Protein AF-A0A9D4X0H8-F1 (afdb_monomer_lite)

pLDDT: mean 90.38, std 10.61, range [48.03, 98.69]

Sequence (113 aa):
MNEPQGVNLDSLKKYYKEAYDAVRKYSPNAYVIMSNPLDADSKVLLSFVNGFNKVVLDVHYYNLYSDRFDNMNVQQNIDIIRNERASDLSGVSSTNALSFVGKNEILVEKLGV

Radius of gyration: 16.16 Å; chains: 1; bounding box: 37×30×44 Å

Foldseek 3Di:
DEADEPDDPVVLLVVLVVVQVVCCVPPVPEAAEREDHPPDQLCSCQVSCLVDDRYEYEYEDELPPDPVNLPDAPVSLVCCCVPPVVVSQVNSPPHPHHYHHPYYDDDNVSHPD

Structure (mmCIF, N/CA/C/O backbone):
data_AF-A0A9D4X0H8-F1
#
_entry.id   AF-A0A9D4X0H8-F1
#
loop_
_atom_site.group_PDB
_atom_site.id
_atom_site.type_symbol
_atom_site.label_atom_id
_atom_site.label_alt_id
_atom_site.label_comp_id
_atom_site.label_asym_id
_atom_site.label_entity_id
_atom_site.label_seq_id
_atom_site.pdbx_PDB_ins_code
_atom_site.Cartn_x
_atom_site.Cartn_y
_atom_site.Cartn_z
_atom_site.occupancy
_atom_site.B_iso_or_equiv
_atom_site.auth_seq_id
_atom_site.auth_comp_id
_atom_site.auth_asym_id
_atom_site.auth_atom_id
_atom_site.pdbx_PDB_model_num
ATOM 1 N N . MET A 1 1 ? -10.275 3.773 -2.531 1.00 92.62 1 MET A N 1
ATOM 2 C CA . MET A 1 1 ? -9.714 4.410 -3.738 1.00 92.62 1 MET A CA 1
ATOM 3 C C . MET A 1 1 ? -8.701 3.447 -4.321 1.00 92.62 1 MET A C 1
ATOM 5 O O . MET A 1 1 ? -7.843 3.012 -3.565 1.00 92.62 1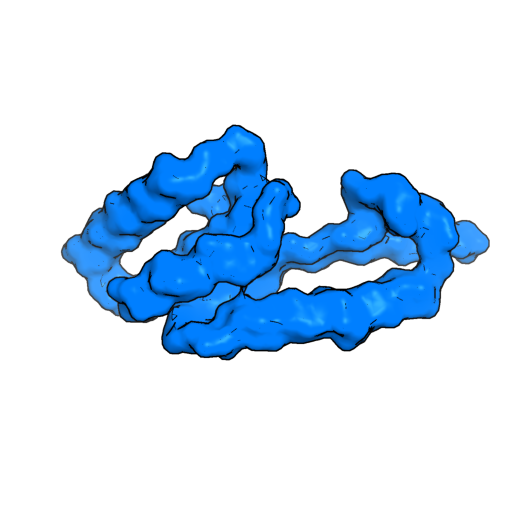 MET A O 1
ATOM 9 N N . ASN A 1 2 ? -8.853 3.069 -5.588 1.00 95.81 2 ASN A N 1
ATOM 10 C CA . ASN A 1 2 ? -7.852 2.277 -6.307 1.00 95.81 2 ASN A CA 1
ATOM 11 C C . ASN A 1 2 ? -6.849 3.239 -6.950 1.00 95.81 2 ASN A C 1
ATOM 13 O O . ASN A 1 2 ? -7.295 4.226 -7.528 1.00 95.81 2 ASN A O 1
ATOM 17 N N . GLU A 1 3 ? -5.551 2.954 -6.837 1.00 95.31 3 GLU A N 1
ATOM 18 C CA . GLU A 1 3 ? -4.474 3.647 -7.567 1.00 95.31 3 GLU A CA 1
ATOM 19 C C . GLU A 1 3 ? -4.569 5.187 -7.575 1.00 95.31 3 GLU A C 1
ATOM 21 O O . GLU A 1 3 ? -4.709 5.795 -8.639 1.00 95.31 3 GLU A O 1
ATOM 26 N N . PRO A 1 4 ? -4.515 5.863 -6.411 1.00 96.94 4 PRO A N 1
ATOM 27 C CA . PRO A 1 4 ? -4.459 7.320 -6.390 1.00 96.94 4 PRO A CA 1
ATOM 28 C C . PRO A 1 4 ? -3.267 7.832 -7.211 1.00 96.94 4 PRO A C 1
ATOM 30 O O . PRO A 1 4 ? -2.162 7.306 -7.102 1.00 96.94 4 PRO A O 1
ATOM 33 N N . GLN A 1 5 ? -3.475 8.881 -8.000 1.00 95.19 5 GLN A N 1
ATOM 34 C CA . GLN A 1 5 ? -2.418 9.505 -8.792 1.00 95.19 5 GLN A CA 1
ATOM 35 C C . GLN A 1 5 ? -2.713 10.996 -8.963 1.00 95.19 5 GLN A C 1
ATOM 37 O O . GLN A 1 5 ? -3.869 11.378 -9.151 1.00 95.19 5 GLN A O 1
ATOM 42 N N . GLY A 1 6 ? -1.692 11.848 -8.873 1.00 95.06 6 GLY A N 1
ATOM 43 C CA . GLY A 1 6 ? -1.829 13.300 -9.004 1.00 95.06 6 GLY A CA 1
ATOM 44 C C . GLY A 1 6 ? -2.593 13.952 -7.850 1.00 95.06 6 GLY A C 1
ATOM 45 O O . GLY A 1 6 ? -3.128 15.051 -8.000 1.00 95.06 6 GLY A O 1
ATOM 46 N N . VAL A 1 7 ? -2.688 13.275 -6.701 1.00 94.88 7 VAL A N 1
ATOM 47 C CA . VAL A 1 7 ? -3.454 13.741 -5.537 1.00 94.88 7 VAL A CA 1
ATOM 48 C C . VAL A 1 7 ? -2.547 14.336 -4.465 1.00 94.88 7 VAL A C 1
ATOM 50 O O . VAL A 1 7 ? -1.442 13.862 -4.212 1.00 94.88 7 VAL A O 1
ATOM 53 N N . ASN A 1 8 ? -3.042 15.355 -3.761 1.00 96.56 8 ASN A N 1
ATOM 54 C CA . ASN A 1 8 ? -2.368 15.861 -2.571 1.00 96.56 8 ASN A CA 1
ATOM 55 C C . ASN A 1 8 ? -2.364 14.788 -1.463 1.00 96.56 8 ASN A C 1
ATOM 57 O O . ASN A 1 8 ? -3.416 14.282 -1.065 1.00 96.56 8 ASN A O 1
ATOM 61 N N . LEU A 1 9 ? -1.175 14.473 -0.943 1.00 97.44 9 LEU A N 1
ATOM 62 C CA . LEU A 1 9 ? -0.974 13.391 0.021 1.00 97.44 9 LEU A CA 1
ATOM 63 C C . LEU A 1 9 ? -1.751 13.589 1.332 1.00 97.44 9 LEU A C 1
ATOM 65 O O . LEU A 1 9 ? -2.291 12.624 1.874 1.00 97.44 9 LEU A O 1
ATOM 69 N N . ASP A 1 10 ? -1.838 14.816 1.844 1.00 97.88 10 ASP A N 1
ATOM 70 C CA . ASP A 1 10 ? -2.552 15.089 3.097 1.00 97.88 10 ASP A CA 1
ATOM 71 C C . ASP A 1 10 ? -4.063 14.932 2.921 1.00 97.88 10 ASP A C 1
ATOM 73 O O . ASP A 1 10 ? -4.745 14.370 3.781 1.00 97.88 10 ASP A O 1
ATOM 77 N N . SER A 1 11 ? -4.579 15.344 1.763 1.00 98.25 11 SER A N 1
ATOM 78 C CA . SER A 1 11 ? -5.978 15.126 1.386 1.00 98.25 11 SER A CA 1
ATOM 79 C C . SER A 1 11 ? -6.296 13.634 1.262 1.00 98.25 11 SER A C 1
ATOM 81 O O . SER A 1 11 ? -7.336 13.187 1.745 1.00 98.25 11 SER A O 1
ATOM 83 N N . LEU A 1 12 ? -5.381 12.842 0.691 1.00 98.31 12 LEU A N 1
ATOM 84 C CA . LEU A 1 12 ? -5.526 11.388 0.605 1.00 98.31 12 LEU A CA 1
ATOM 85 C C . LEU A 1 12 ? -5.526 10.725 1.991 1.00 98.31 12 LEU A C 1
ATOM 87 O O . LEU A 1 12 ? -6.397 9.907 2.284 1.00 98.31 12 LEU A O 1
ATOM 91 N N . LYS A 1 13 ? -4.590 11.104 2.870 1.00 98.38 13 LYS A N 1
ATOM 92 C CA . LYS A 1 13 ? -4.540 10.616 4.259 1.00 98.38 13 LYS A CA 1
ATOM 93 C C . LYS A 1 13 ? -5.818 10.964 5.018 1.00 98.38 13 LYS A C 1
ATOM 95 O O . LYS A 1 13 ? -6.368 10.112 5.716 1.00 98.38 13 LYS A O 1
ATOM 100 N N . LYS A 1 14 ? -6.335 12.184 4.846 1.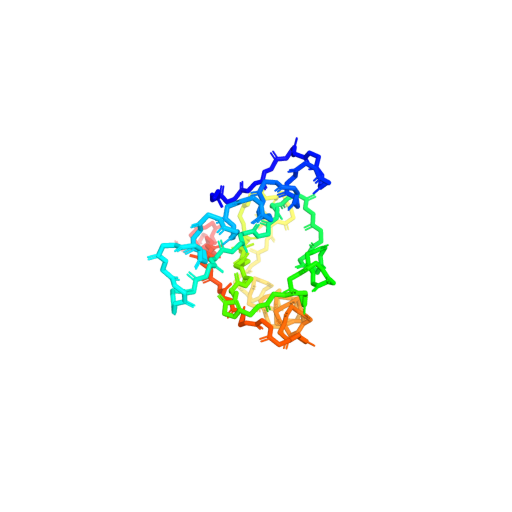00 98.56 14 LYS A N 1
ATOM 101 C CA . LYS A 1 14 ? -7.616 12.598 5.427 1.00 98.56 14 LYS A CA 1
ATOM 102 C C . LYS A 1 14 ? -8.768 11.722 4.926 1.00 98.56 14 LYS A C 1
ATOM 104 O O . LYS A 1 14 ? -9.499 11.173 5.745 1.00 98.56 14 LYS A O 1
ATOM 109 N N . TYR A 1 15 ? -8.877 11.518 3.613 1.00 98.50 15 TYR A N 1
ATOM 110 C CA . TYR A 1 15 ? -9.881 10.628 3.021 1.00 98.50 15 TYR A CA 1
ATOM 111 C C . TYR A 1 15 ? -9.799 9.202 3.593 1.00 98.50 15 TYR A C 1
ATOM 113 O O . TYR A 1 15 ? -10.814 8.631 3.992 1.00 98.50 15 TYR A O 1
ATOM 121 N N . TYR A 1 16 ? -8.594 8.633 3.702 1.00 98.56 16 TYR A N 1
ATOM 122 C CA . TYR A 1 16 ? -8.406 7.301 4.280 1.00 98.56 16 TYR A CA 1
ATOM 123 C C . TYR A 1 16 ? -8.757 7.227 5.764 1.00 98.56 16 TYR A C 1
ATOM 125 O O . TYR A 1 16 ? -9.342 6.232 6.190 1.00 98.56 16 TYR A O 1
ATOM 133 N N . LYS A 1 17 ? -8.462 8.270 6.546 1.00 98.56 17 LYS A N 1
ATOM 134 C CA . LYS A 1 17 ? -8.868 8.351 7.954 1.00 98.56 17 LYS A CA 1
ATOM 135 C C . LYS A 1 17 ? -10.390 8.351 8.096 1.00 98.56 17 LYS A C 1
ATOM 137 O O . LYS A 1 17 ? -10.924 7.571 8.880 1.00 98.56 17 LYS A O 1
ATOM 142 N N . GLU A 1 18 ? -11.078 9.186 7.325 1.00 98.69 18 GLU A N 1
ATOM 143 C CA . GLU A 1 18 ? -12.542 9.292 7.356 1.00 98.69 18 GLU A CA 1
ATOM 144 C C . GLU A 1 18 ? -13.211 7.981 6.913 1.00 98.69 18 GLU A C 1
ATOM 146 O O . GLU A 1 18 ? -14.137 7.497 7.568 1.00 98.69 18 GLU A O 1
ATOM 151 N N . ALA A 1 19 ? -12.697 7.349 5.852 1.00 98.25 19 ALA A N 1
ATOM 152 C CA . ALA A 1 19 ? -13.175 6.048 5.391 1.00 98.25 19 ALA A CA 1
ATOM 153 C C . ALA A 1 19 ? -12.929 4.940 6.429 1.00 98.25 19 ALA A C 1
ATOM 155 O O . ALA A 1 19 ? -13.819 4.129 6.693 1.00 98.25 19 ALA A O 1
ATOM 156 N N . TYR A 1 20 ? -11.747 4.917 7.052 1.00 98.44 20 TYR A N 1
ATOM 157 C CA . TYR A 1 20 ? -11.427 3.987 8.132 1.00 98.44 20 TYR A CA 1
ATOM 158 C C . TYR A 1 20 ? -12.403 4.135 9.302 1.00 98.44 20 TYR A C 1
ATOM 160 O O . TYR A 1 20 ? -12.966 3.137 9.749 1.00 98.44 20 TYR A O 1
ATOM 168 N N . ASP A 1 21 ? -12.649 5.362 9.771 1.00 98.50 21 ASP A N 1
ATOM 169 C CA . ASP A 1 21 ? -13.563 5.621 10.888 1.00 98.50 21 ASP A CA 1
ATOM 170 C C . ASP A 1 21 ? -14.988 5.155 10.564 1.00 98.50 21 ASP A C 1
ATOM 172 O O . ASP A 1 21 ? -15.640 4.506 11.388 1.00 98.50 21 ASP A O 1
ATOM 176 N N . ALA A 1 22 ? -15.453 5.421 9.340 1.00 98.38 22 ALA A N 1
ATOM 177 C CA . ALA A 1 22 ? -16.751 4.958 8.868 1.00 98.38 22 ALA A CA 1
ATOM 178 C C . ALA A 1 22 ? -16.839 3.422 8.856 1.00 98.38 22 ALA A C 1
ATOM 180 O O . ALA A 1 22 ? -17.797 2.860 9.389 1.00 98.38 22 ALA A O 1
ATOM 181 N N . VAL A 1 23 ? -15.830 2.725 8.321 1.00 98.38 23 VAL A N 1
ATOM 182 C CA . VAL A 1 23 ? -15.795 1.252 8.327 1.00 98.38 23 VAL A CA 1
ATOM 183 C C . VAL A 1 23 ? -15.742 0.718 9.754 1.00 98.38 23 VAL A C 1
ATOM 185 O O . VAL A 1 23 ? -16.488 -0.198 10.085 1.00 98.38 23 VAL A O 1
ATOM 188 N N . ARG A 1 24 ? -14.913 1.284 10.636 1.00 98.00 24 ARG A N 1
ATOM 189 C CA . ARG A 1 24 ? -14.797 0.824 12.031 1.00 98.00 24 ARG A CA 1
ATOM 190 C C . ARG A 1 24 ? -16.091 0.986 12.814 1.00 98.00 24 ARG A C 1
ATOM 192 O O . ARG A 1 24 ? -16.376 0.135 13.652 1.00 98.00 24 ARG A O 1
ATOM 199 N N . LYS A 1 25 ? -16.889 2.011 12.504 1.00 98.31 25 LYS A N 1
ATOM 200 C CA . LYS A 1 25 ? -18.207 2.223 13.110 1.00 98.31 25 LYS A CA 1
ATOM 201 C C . LYS A 1 25 ? -19.191 1.086 12.810 1.00 98.31 25 LYS A C 1
ATOM 203 O O . LYS A 1 25 ? -19.955 0.715 13.694 1.00 98.31 25 LYS A O 1
ATOM 208 N N . TYR A 1 26 ? -19.184 0.538 11.593 1.00 98.00 26 TYR A N 1
ATOM 209 C CA . TYR A 1 26 ? -20.189 -0.447 11.152 1.00 98.00 26 TYR A CA 1
ATOM 210 C C . TYR A 1 26 ? -19.644 -1.870 10.973 1.00 98.00 26 TYR A C 1
ATOM 212 O O . TYR A 1 26 ? -20.403 -2.829 10.875 1.00 98.00 26 TYR A O 1
ATOM 220 N N . SER A 1 27 ? -18.329 -2.035 10.896 1.00 97.75 27 SER A N 1
ATOM 221 C CA . SER A 1 27 ? -17.640 -3.294 10.609 1.00 97.75 27 SER A CA 1
ATOM 222 C C . SER A 1 27 ? -16.293 -3.326 11.342 1.00 97.75 27 SER A C 1
ATOM 224 O O . SER A 1 27 ? -15.228 -3.240 10.724 1.00 97.75 27 SER A O 1
ATOM 226 N N . PRO A 1 28 ? -16.306 -3.469 12.682 1.00 96.06 28 PRO A N 1
ATOM 227 C CA . PRO A 1 28 ? -15.109 -3.336 13.520 1.00 96.06 28 PRO A CA 1
ATOM 228 C C . PRO A 1 28 ? -14.032 -4.392 13.225 1.00 96.06 28 PRO A C 1
ATOM 230 O O . PRO A 1 28 ? -12.864 -4.211 13.566 1.00 96.06 28 PRO A O 1
ATOM 233 N N . ASN A 1 29 ? -14.411 -5.496 12.574 1.00 97.06 29 ASN A N 1
ATOM 234 C CA . ASN A 1 29 ? -13.513 -6.600 12.257 1.00 97.06 29 ASN A CA 1
ATOM 235 C C . ASN A 1 29 ? -13.022 -6.634 10.809 1.00 97.06 29 ASN A C 1
ATOM 237 O O . ASN A 1 29 ? -12.116 -7.414 10.526 1.00 97.06 29 ASN A O 1
ATOM 241 N N . ALA A 1 30 ? -13.576 -5.807 9.921 1.00 97.69 30 ALA A N 1
ATOM 242 C CA . ALA A 1 30 ? -13.159 -5.777 8.526 1.00 97.69 30 ALA A CA 1
ATOM 243 C C . ALA A 1 30 ? -11.756 -5.176 8.384 1.00 97.69 30 ALA A C 1
ATOM 245 O O . ALA A 1 30 ? -11.422 -4.187 9.044 1.00 97.69 30 ALA A O 1
ATOM 246 N N . TYR A 1 31 ? -10.945 -5.735 7.491 1.00 97.50 31 TYR A N 1
ATOM 247 C CA . TYR A 1 31 ? -9.712 -5.076 7.077 1.00 97.50 31 TYR A CA 1
ATOM 248 C C . TYR A 1 31 ? -10.039 -3.885 6.172 1.00 97.50 31 TYR A C 1
ATOM 250 O O . TYR A 1 31 ? -10.945 -3.963 5.344 1.00 97.50 31 TYR A O 1
ATOM 258 N N . VAL A 1 32 ? -9.317 -2.778 6.342 1.00 97.94 32 VAL A N 1
ATOM 259 C CA . VAL A 1 32 ? -9.411 -1.610 5.454 1.00 97.94 32 VAL A CA 1
ATOM 260 C C . VAL A 1 32 ? -8.168 -1.590 4.585 1.00 97.94 32 VAL A C 1
ATOM 262 O O . VAL A 1 32 ? -7.057 -1.551 5.109 1.00 97.94 32 VAL A O 1
ATOM 265 N N . ILE A 1 33 ? -8.362 -1.634 3.272 1.00 97.62 33 ILE A N 1
ATOM 266 C CA . ILE A 1 33 ? -7.272 -1.604 2.298 1.00 97.62 33 ILE A CA 1
ATOM 267 C C . ILE A 1 33 ? -7.051 -0.154 1.866 1.00 97.62 33 ILE A C 1
ATOM 269 O O . ILE A 1 33 ? -7.996 0.532 1.467 1.00 97.62 33 ILE A O 1
ATOM 273 N N . MET A 1 34 ? -5.811 0.313 1.971 1.00 97.56 34 MET A N 1
ATOM 274 C CA . MET A 1 34 ? -5.385 1.649 1.565 1.00 97.56 34 MET A CA 1
ATOM 275 C C . MET A 1 34 ? -4.331 1.503 0.470 1.00 97.56 34 MET A C 1
ATOM 277 O O . MET A 1 34 ? -3.244 0.998 0.731 1.00 97.56 34 MET A O 1
ATOM 281 N N . SER A 1 35 ? -4.668 1.926 -0.747 1.00 97.44 35 SER A N 1
ATOM 282 C CA . SER A 1 35 ? -3.779 1.826 -1.907 1.00 97.44 35 SER A CA 1
ATOM 283 C C . SER A 1 35 ? -2.755 2.966 -1.896 1.00 97.44 35 SER A C 1
ATOM 285 O O . SER A 1 35 ? -3.109 4.127 -1.638 1.00 97.44 35 SER A O 1
ATOM 287 N N . ASN A 1 36 ? -1.486 2.640 -2.127 1.00 96.25 36 ASN A N 1
ATOM 288 C CA . ASN A 1 36 ? -0.400 3.606 -2.236 1.00 96.25 36 ASN A CA 1
ATOM 289 C C . ASN A 1 36 ? -0.529 4.399 -3.547 1.00 96.25 36 ASN A C 1
ATOM 291 O O . ASN A 1 36 ? -0.935 3.823 -4.558 1.00 96.25 36 ASN A O 1
ATOM 295 N N . PRO A 1 37 ? -0.184 5.699 -3.572 1.00 96.44 37 PRO A N 1
ATOM 296 C CA . PRO A 1 37 ? -0.203 6.451 -4.818 1.00 96.44 37 PRO A CA 1
ATOM 297 C C . PRO A 1 37 ? 0.778 5.879 -5.848 1.00 96.44 37 PRO A C 1
ATOM 299 O O . PRO A 1 37 ? 1.874 5.450 -5.479 1.00 96.44 37 PRO A O 1
ATOM 302 N N . LEU A 1 38 ? 0.400 5.901 -7.129 1.00 93.50 38 LEU A N 1
ATOM 303 C CA . LEU A 1 38 ? 1.246 5.417 -8.232 1.00 93.50 38 LEU A CA 1
ATOM 304 C C . LEU A 1 38 ? 2.443 6.333 -8.518 1.00 93.50 38 LEU A C 1
ATOM 306 O O . LEU A 1 38 ? 3.450 5.894 -9.065 1.00 93.50 38 LEU A O 1
ATOM 310 N N . ASP A 1 39 ? 2.320 7.611 -8.174 1.00 91.75 39 ASP A N 1
ATOM 311 C CA . ASP A 1 39 ? 3.279 8.680 -8.449 1.00 91.75 39 ASP A CA 1
ATOM 312 C C . ASP A 1 39 ? 4.072 9.117 -7.206 1.00 91.75 39 ASP A C 1
ATOM 314 O O . ASP A 1 39 ? 4.664 10.196 -7.186 1.00 91.75 39 ASP A O 1
ATOM 318 N N . ALA A 1 40 ? 4.102 8.280 -6.166 1.00 93.00 40 ALA A N 1
ATOM 319 C CA . ALA A 1 40 ? 4.843 8.529 -4.934 1.00 93.00 40 ALA A CA 1
ATOM 320 C C . ALA A 1 40 ? 5.695 7.321 -4.520 1.00 93.00 40 ALA A C 1
ATOM 322 O O . ALA A 1 40 ? 5.518 6.204 -5.004 1.00 93.00 40 ALA A O 1
ATOM 323 N N . ASP A 1 41 ? 6.614 7.549 -3.579 1.00 92.56 41 ASP A N 1
ATOM 324 C CA . ASP A 1 41 ? 7.400 6.484 -2.955 1.00 92.56 41 ASP A CA 1
ATOM 325 C C . ASP A 1 41 ? 6.483 5.428 -2.302 1.00 92.56 41 ASP A C 1
ATOM 327 O O . ASP A 1 41 ? 5.463 5.761 -1.687 1.00 92.56 41 ASP A O 1
ATOM 331 N N . SER A 1 42 ? 6.847 4.146 -2.410 1.00 90.88 42 SER A N 1
ATOM 332 C CA . SER A 1 42 ? 6.056 3.024 -1.876 1.00 90.88 42 SER A CA 1
ATOM 333 C C . SER A 1 42 ? 5.864 3.095 -0.355 1.00 90.88 42 SER A C 1
ATOM 335 O O . SER A 1 42 ? 4.915 2.532 0.186 1.00 90.88 42 SER A O 1
ATOM 337 N N . LYS A 1 43 ? 6.734 3.828 0.347 1.00 93.19 43 LYS A N 1
ATOM 338 C CA . LYS A 1 43 ? 6.771 3.955 1.806 1.00 93.19 43 LYS A CA 1
ATOM 339 C C . LYS A 1 43 ? 6.056 5.202 2.322 1.00 93.19 43 LYS A C 1
ATOM 341 O O . LYS A 1 43 ? 5.979 5.402 3.536 1.00 93.19 43 LYS A O 1
ATOM 346 N N . VAL A 1 44 ? 5.506 6.040 1.438 1.00 95.50 44 VAL A N 1
ATOM 347 C CA . VAL A 1 44 ? 4.949 7.360 1.785 1.00 95.50 44 VAL A CA 1
ATOM 348 C C . VAL A 1 44 ? 3.787 7.294 2.791 1.00 95.50 44 VAL A C 1
ATOM 350 O O . VAL A 1 44 ? 3.546 8.245 3.545 1.00 95.50 44 VAL A O 1
ATOM 353 N N . LEU A 1 45 ? 3.077 6.162 2.839 1.00 96.00 45 LEU A N 1
ATOM 354 C CA . LEU A 1 45 ? 1.977 5.918 3.771 1.00 96.00 45 LEU A CA 1
ATOM 355 C C . LEU A 1 45 ? 2.373 5.122 5.025 1.00 96.00 45 LEU A C 1
ATOM 357 O O . LEU A 1 45 ? 1.525 4.975 5.903 1.00 96.00 45 LEU A O 1
ATOM 361 N N . LEU A 1 46 ? 3.619 4.650 5.176 1.00 94.31 46 LEU A N 1
ATOM 362 C CA . LEU A 1 46 ? 3.976 3.722 6.265 1.00 94.31 46 LEU A CA 1
ATOM 363 C C . LEU A 1 46 ? 3.721 4.284 7.660 1.00 94.31 46 LEU A C 1
ATOM 365 O O . LEU A 1 46 ? 3.083 3.640 8.492 1.00 94.31 46 LEU A O 1
ATOM 369 N N . SER A 1 47 ? 4.190 5.505 7.921 1.00 94.12 47 SER A N 1
ATOM 370 C CA . SER A 1 47 ? 3.984 6.147 9.222 1.00 94.12 47 SER A CA 1
ATOM 371 C C . SER A 1 47 ? 2.506 6.415 9.501 1.00 94.12 47 SER A C 1
ATOM 373 O O . SER A 1 47 ? 2.072 6.341 10.647 1.00 94.12 47 SER A O 1
ATOM 375 N N . PHE A 1 48 ? 1.728 6.683 8.450 1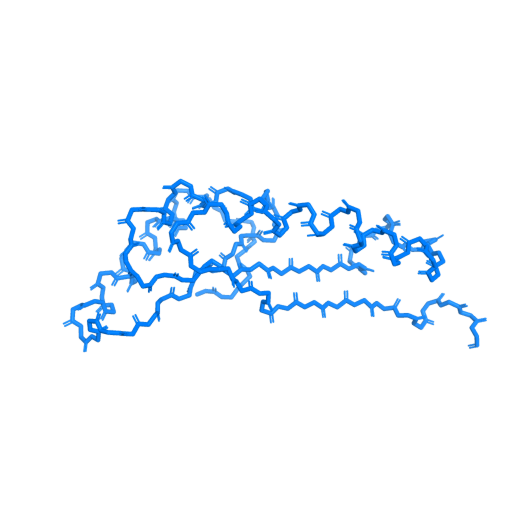.00 96.38 48 PHE A N 1
ATOM 376 C CA . PHE A 1 48 ? 0.296 6.919 8.548 1.00 96.38 48 PHE A CA 1
ATOM 377 C C . PHE A 1 48 ? -0.455 5.632 8.906 1.00 96.38 48 PHE A C 1
ATOM 379 O O . PHE A 1 48 ? -1.202 5.625 9.882 1.00 96.38 48 PHE A O 1
ATOM 386 N N . VAL A 1 49 ? -0.225 4.531 8.179 1.00 95.31 49 VAL A N 1
ATOM 387 C CA . VAL A 1 49 ? -0.956 3.270 8.404 1.00 95.31 49 VAL A CA 1
ATOM 388 C C . VAL A 1 49 ? -0.655 2.635 9.766 1.00 95.31 49 VAL A C 1
ATOM 390 O O . VAL A 1 49 ? -1.501 1.930 10.312 1.00 95.31 49 VAL A O 1
ATOM 393 N N . ASN A 1 50 ? 0.504 2.941 10.359 1.00 91.88 50 ASN A N 1
ATOM 394 C CA . ASN A 1 50 ? 0.902 2.427 11.671 1.00 91.88 50 ASN A CA 1
ATOM 395 C C . ASN A 1 50 ? 0.009 2.922 12.830 1.00 91.88 50 ASN A C 1
ATOM 397 O O . ASN A 1 50 ? 0.010 2.336 13.908 1.00 91.88 50 ASN A O 1
ATOM 401 N N . GLY A 1 51 ? -0.774 3.987 12.618 1.00 92.75 51 GLY A N 1
ATOM 402 C CA . GLY A 1 51 ? -1.748 4.488 13.593 1.00 92.75 51 GLY A CA 1
ATOM 403 C C . GLY A 1 51 ? -3.068 3.706 13.643 1.00 92.75 51 GLY A C 1
ATOM 404 O O . GLY A 1 51 ? -3.970 4.087 14.390 1.00 92.75 51 GLY A O 1
ATOM 405 N N . PHE A 1 52 ? -3.219 2.646 12.844 1.00 95.25 52 PHE A N 1
ATOM 406 C CA . PHE A 1 52 ? -4.487 1.948 12.649 1.00 95.25 52 PHE A CA 1
ATOM 407 C C . PHE A 1 52 ? -4.379 0.443 12.894 1.00 95.25 52 PHE A C 1
ATOM 409 O O . PHE A 1 52 ? -3.357 -0.184 12.641 1.00 95.25 52 PHE A O 1
ATOM 416 N N . ASN A 1 53 ? -5.493 -0.161 13.310 1.00 95.25 53 ASN A N 1
ATOM 417 C CA . ASN A 1 53 ? -5.613 -1.610 13.454 1.00 95.25 53 ASN A CA 1
ATOM 418 C C . ASN A 1 53 ? -6.371 -2.206 12.266 1.00 95.25 53 ASN A C 1
ATOM 420 O O . ASN A 1 53 ? -7.329 -1.605 11.774 1.00 95.25 53 ASN A O 1
ATOM 424 N N . LYS A 1 54 ? -6.004 -3.427 11.854 1.00 96.50 54 LYS A N 1
ATOM 425 C CA . LYS A 1 54 ? -6.641 -4.161 10.739 1.00 96.50 54 LYS A CA 1
ATOM 426 C C . LYS A 1 54 ? -6.628 -3.359 9.429 1.00 96.50 54 LYS A C 1
ATOM 428 O O . LYS A 1 54 ? -7.658 -3.192 8.775 1.00 96.50 54 LYS A O 1
ATOM 433 N N . VAL A 1 55 ? -5.467 -2.818 9.079 1.00 96.94 55 VAL A N 1
ATOM 434 C CA . VAL A 1 55 ? -5.237 -2.126 7.806 1.00 96.94 55 VAL A CA 1
ATOM 435 C C . VAL A 1 55 ? -4.303 -2.956 6.940 1.00 96.94 55 VAL A C 1
ATOM 437 O O . VAL A 1 55 ? -3.422 -3.651 7.450 1.00 96.94 55 VAL A O 1
ATOM 440 N N . VAL A 1 56 ? -4.542 -2.893 5.635 1.00 96.69 56 VAL A N 1
ATOM 441 C CA . VAL A 1 56 ? -3.665 -3.434 4.602 1.00 96.69 56 VAL A CA 1
ATOM 442 C C . VAL A 1 56 ? -3.163 -2.264 3.765 1.00 96.69 56 VAL A C 1
ATOM 444 O O . VAL A 1 56 ? -3.975 -1.488 3.257 1.00 96.69 56 VAL A O 1
ATOM 447 N N . LEU A 1 57 ? -1.848 -2.129 3.635 1.00 96.19 57 LEU A N 1
ATOM 448 C CA . LEU A 1 57 ? -1.230 -1.245 2.658 1.00 96.19 57 LEU A CA 1
ATOM 449 C C . LEU A 1 57 ? -1.111 -2.007 1.339 1.00 96.19 57 LEU A C 1
ATOM 451 O O . LEU A 1 57 ? -0.469 -3.054 1.269 1.00 96.19 57 LEU A O 1
ATOM 455 N N . ASP A 1 58 ? -1.764 -1.485 0.315 1.00 96.50 58 ASP A N 1
ATOM 456 C CA . ASP A 1 58 ? -1.792 -2.066 -1.017 1.00 96.50 58 ASP A CA 1
ATOM 457 C C . ASP A 1 58 ? -0.842 -1.299 -1.945 1.00 96.50 58 ASP A C 1
ATOM 459 O O . ASP A 1 58 ? -0.899 -0.072 -2.018 1.00 96.50 58 ASP A O 1
ATOM 463 N N . VAL A 1 59 ? 0.061 -2.012 -2.616 1.00 95.06 59 VAL A N 1
ATOM 464 C CA . VAL A 1 59 ? 1.053 -1.446 -3.539 1.00 95.06 59 VAL A CA 1
ATOM 465 C C . VAL A 1 59 ? 0.933 -2.083 -4.912 1.00 95.06 59 VAL A C 1
ATOM 467 O O . VAL A 1 59 ? 0.706 -3.286 -5.047 1.00 95.06 59 VAL A O 1
ATOM 470 N N . HIS A 1 60 ? 1.098 -1.269 -5.945 1.00 94.50 60 HIS A N 1
ATOM 471 C CA . HIS A 1 60 ? 0.977 -1.694 -7.331 1.00 94.50 60 HIS A CA 1
ATOM 472 C C . HIS A 1 60 ? 2.311 -1.483 -8.048 1.00 94.50 60 HIS A C 1
ATOM 474 O O . HIS A 1 60 ? 2.916 -0.415 -7.940 1.00 94.50 60 HIS A O 1
ATOM 480 N N . TYR A 1 61 ? 2.775 -2.499 -8.777 1.00 91.50 61 TYR A N 1
ATOM 481 C CA . TYR A 1 61 ? 4.046 -2.452 -9.499 1.00 91.50 61 TYR A CA 1
ATOM 482 C C . TYR A 1 61 ? 3.863 -2.727 -10.987 1.00 91.50 61 TYR A C 1
ATOM 484 O O . TYR A 1 61 ? 3.172 -3.660 -11.390 1.00 91.50 61 TYR A O 1
ATOM 492 N N . TYR A 1 62 ? 4.546 -1.925 -11.798 1.00 89.44 62 TYR A N 1
ATOM 493 C CA . TYR A 1 62 ? 4.485 -1.995 -13.248 1.00 89.44 62 TYR A CA 1
ATOM 494 C C . TYR A 1 62 ? 5.878 -1.913 -13.853 1.00 89.44 62 TYR A C 1
ATOM 496 O O . TYR A 1 62 ? 6.675 -1.049 -13.474 1.00 89.44 62 TYR A O 1
ATOM 504 N N . ASN A 1 63 ? 6.122 -2.772 -14.839 1.00 88.50 63 ASN A N 1
ATOM 505 C CA . ASN A 1 63 ? 7.322 -2.759 -15.672 1.00 88.50 63 ASN A CA 1
ATOM 506 C C . ASN A 1 63 ? 6.966 -2.504 -17.153 1.00 88.50 63 ASN A C 1
ATOM 508 O O . ASN A 1 63 ? 7.462 -3.192 -18.040 1.00 88.50 63 ASN A O 1
ATOM 512 N N . LEU A 1 64 ? 6.047 -1.567 -17.430 1.00 86.06 64 LEU A N 1
ATOM 513 C CA . LEU A 1 64 ? 5.592 -1.301 -18.807 1.00 86.06 64 LEU A CA 1
ATOM 514 C C . LEU A 1 64 ? 5.228 0.154 -19.146 1.00 86.06 64 LEU A C 1
ATOM 516 O O . LEU A 1 64 ? 5.279 0.517 -20.315 1.00 86.06 64 LEU A O 1
ATOM 520 N N . TYR A 1 65 ? 4.872 0.992 -18.168 1.00 85.38 65 TYR A N 1
ATOM 521 C CA . TYR A 1 65 ? 4.346 2.347 -18.421 1.00 85.38 65 TYR A CA 1
ATOM 522 C C . TYR A 1 65 ? 5.412 3.456 -18.373 1.00 85.38 65 TYR A C 1
ATOM 524 O O . TYR A 1 65 ? 5.085 4.630 -18.230 1.00 85.38 65 TYR A O 1
ATOM 532 N N . SER A 1 66 ? 6.693 3.091 -18.446 1.00 85.88 66 SER A N 1
ATOM 533 C CA . SER A 1 66 ? 7.819 4.027 -18.466 1.00 85.88 66 SER A CA 1
ATOM 534 C C . SER A 1 66 ? 8.815 3.606 -19.535 1.00 85.88 66 SER A C 1
ATOM 536 O O . SER A 1 66 ? 9.156 2.425 -19.612 1.00 85.88 66 SER A O 1
ATOM 538 N N . ASP A 1 67 ? 9.354 4.583 -20.264 1.00 88.69 67 ASP A N 1
ATOM 539 C CA . ASP A 1 67 ? 10.381 4.409 -21.301 1.00 88.69 67 ASP A CA 1
ATOM 540 C C . ASP A 1 67 ? 11.624 3.662 -20.787 1.00 88.69 67 ASP A C 1
ATOM 542 O O . ASP A 1 67 ? 12.350 3.026 -21.551 1.0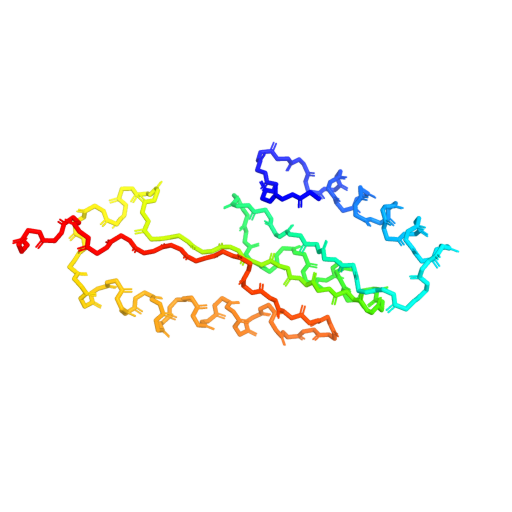0 88.69 67 ASP A O 1
ATOM 546 N N . ARG A 1 68 ? 11.846 3.665 -19.461 1.00 86.69 68 ARG A N 1
ATOM 547 C CA . ARG A 1 68 ? 12.865 2.843 -18.794 1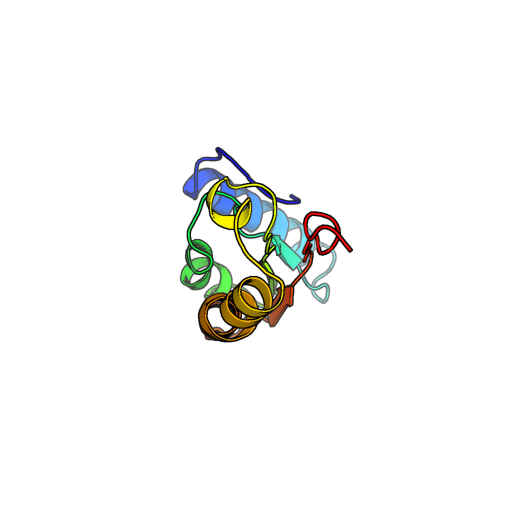.00 86.69 68 ARG A CA 1
ATOM 548 C C . ARG A 1 68 ? 12.769 1.366 -19.199 1.00 86.69 68 ARG A C 1
ATOM 550 O O . ARG A 1 68 ? 13.799 0.704 -19.278 1.00 86.69 68 ARG A O 1
ATOM 557 N N . PHE A 1 69 ? 11.563 0.854 -19.432 1.00 88.44 69 PHE A N 1
ATOM 558 C CA . PHE A 1 69 ? 11.313 -0.561 -19.707 1.00 88.44 69 PHE A CA 1
ATOM 559 C C . PHE A 1 69 ? 11.327 -0.914 -21.199 1.00 88.44 69 PHE A C 1
ATOM 561 O O . PHE A 1 69 ? 11.378 -2.097 -21.526 1.00 88.44 69 PHE A O 1
ATOM 568 N N . ASP A 1 70 ? 11.328 0.068 -22.107 1.00 87.19 70 ASP A N 1
ATOM 569 C CA . ASP A 1 70 ? 11.148 -0.181 -23.546 1.00 87.19 70 ASP A CA 1
ATOM 570 C C . ASP A 1 70 ? 12.269 -1.007 -24.182 1.00 87.19 70 ASP A C 1
ATOM 572 O O . ASP A 1 70 ? 12.024 -1.748 -25.129 1.00 87.19 70 ASP A O 1
ATOM 576 N N . ASN A 1 71 ? 13.486 -0.909 -23.645 1.00 85.69 71 ASN A N 1
ATOM 577 C CA . ASN A 1 71 ? 14.672 -1.574 -24.190 1.00 85.69 71 ASN A CA 1
ATOM 578 C C . ASN A 1 71 ? 15.235 -2.655 -23.253 1.00 85.69 71 ASN A C 1
ATOM 580 O O . ASN A 1 71 ? 16.401 -3.034 -23.372 1.00 85.69 71 ASN A O 1
ATOM 584 N N . MET A 1 72 ? 14.436 -3.125 -22.291 1.00 87.69 72 MET A N 1
ATOM 585 C CA . MET A 1 72 ? 14.859 -4.160 -21.350 1.00 87.69 72 MET A CA 1
ATOM 586 C C . MET A 1 72 ? 14.573 -5.556 -21.888 1.00 87.69 72 MET A C 1
ATOM 588 O O . MET A 1 72 ? 13.457 -5.858 -22.299 1.00 87.69 72 MET A O 1
ATOM 592 N N . ASN A 1 73 ? 15.563 -6.443 -21.806 1.00 86.75 73 ASN A N 1
ATOM 593 C CA . ASN A 1 73 ? 15.363 -7.861 -22.084 1.00 86.75 73 ASN A CA 1
ATOM 594 C C . ASN A 1 73 ? 14.673 -8.593 -20.908 1.00 86.75 73 ASN A C 1
ATOM 596 O O . ASN A 1 73 ? 14.455 -8.026 -19.831 1.00 86.75 73 ASN A O 1
ATOM 600 N N . VAL A 1 74 ? 14.341 -9.877 -21.109 1.00 86.62 74 VAL A N 1
ATOM 601 C CA . VAL A 1 74 ? 13.710 -10.738 -20.086 1.00 86.62 74 VAL A CA 1
ATOM 602 C C . VAL A 1 74 ? 14.489 -10.706 -18.767 1.00 86.62 74 VAL A C 1
ATOM 604 O O . VAL A 1 74 ? 13.901 -10.513 -17.704 1.00 86.62 74 VAL A O 1
ATOM 607 N N . GLN A 1 75 ? 15.811 -10.886 -18.825 1.00 90.38 75 GLN A N 1
ATOM 608 C CA . GLN A 1 75 ? 16.645 -10.999 -17.631 1.00 90.38 75 GLN A CA 1
ATOM 609 C C . GLN A 1 75 ? 16.697 -9.679 -16.857 1.00 90.38 75 GLN A C 1
ATOM 611 O O . GLN A 1 75 ? 16.544 -9.685 -15.641 1.00 90.38 75 GLN A O 1
ATOM 616 N N . GLN A 1 76 ? 16.810 -8.547 -17.552 1.00 90.75 76 GLN A N 1
ATOM 617 C CA . GLN A 1 76 ? 16.781 -7.221 -16.928 1.00 90.75 76 GLN A CA 1
ATOM 618 C C . GLN A 1 76 ? 15.446 -6.956 -16.217 1.00 90.75 76 GLN A C 1
ATOM 620 O O . GLN A 1 76 ? 15.435 -6.424 -15.108 1.00 90.75 76 GLN A O 1
ATOM 625 N N . ASN A 1 77 ? 14.322 -7.384 -16.801 1.00 88.94 77 ASN A N 1
ATOM 626 C CA . ASN A 1 77 ? 13.018 -7.309 -16.138 1.00 88.94 77 ASN A CA 1
ATOM 627 C C . ASN A 1 77 ? 12.959 -8.170 -14.865 1.00 88.94 77 ASN A C 1
ATOM 629 O O . ASN A 1 77 ? 12.484 -7.704 -13.827 1.00 88.94 77 ASN A O 1
ATOM 633 N N . ILE A 1 78 ? 13.472 -9.405 -14.924 1.00 89.81 78 ILE A N 1
ATOM 634 C CA . ILE A 1 78 ? 13.573 -10.299 -13.758 1.00 89.81 78 ILE A CA 1
ATOM 635 C C . ILE A 1 78 ? 14.439 -9.669 -12.661 1.00 89.81 78 ILE A C 1
ATOM 637 O O . ILE A 1 78 ? 14.078 -9.723 -11.483 1.00 89.81 78 ILE A O 1
ATOM 641 N N . ASP A 1 79 ? 15.555 -9.050 -13.036 1.00 91.94 79 ASP A N 1
ATOM 642 C CA . ASP A 1 79 ? 16.486 -8.439 -12.092 1.00 91.94 79 ASP A CA 1
ATOM 643 C C . ASP A 1 79 ? 15.861 -7.234 -11.378 1.00 91.94 79 ASP A C 1
ATOM 645 O O . ASP A 1 79 ? 16.045 -7.088 -10.171 1.00 91.94 79 ASP A O 1
ATOM 649 N N . ILE A 1 80 ? 15.040 -6.426 -12.058 1.00 91.00 80 ILE A N 1
ATOM 650 C CA . ILE A 1 80 ? 14.275 -5.342 -11.412 1.00 91.00 80 ILE A CA 1
ATOM 651 C C . ILE A 1 80 ? 13.325 -5.894 -10.355 1.00 91.00 80 ILE A C 1
ATOM 653 O O . ILE A 1 80 ? 13.234 -5.357 -9.251 1.00 91.00 80 ILE A O 1
ATOM 657 N N . ILE A 1 81 ? 12.623 -6.983 -10.656 1.00 89.81 81 ILE A N 1
ATOM 658 C CA . ILE A 1 81 ? 11.700 -7.588 -9.692 1.00 89.81 81 ILE A CA 1
ATOM 659 C C . ILE A 1 81 ? 12.472 -8.081 -8.465 1.00 89.81 81 ILE A C 1
ATOM 661 O O . ILE A 1 81 ? 12.089 -7.790 -7.331 1.00 89.81 81 ILE A O 1
ATOM 665 N N . ARG A 1 82 ? 13.577 -8.801 -8.685 1.00 90.62 82 ARG A N 1
ATOM 666 C CA . ARG A 1 82 ? 14.374 -9.399 -7.606 1.00 90.62 82 ARG A CA 1
ATOM 667 C C . ARG A 1 82 ? 15.115 -8.377 -6.756 1.00 90.62 82 ARG A C 1
ATOM 669 O O . ARG A 1 82 ? 15.228 -8.587 -5.555 1.00 90.62 82 ARG A O 1
ATOM 676 N N . ASN A 1 83 ? 15.616 -7.306 -7.363 1.00 89.62 83 ASN A N 1
ATOM 677 C CA . ASN A 1 83 ? 16.536 -6.390 -6.693 1.00 89.62 83 ASN A C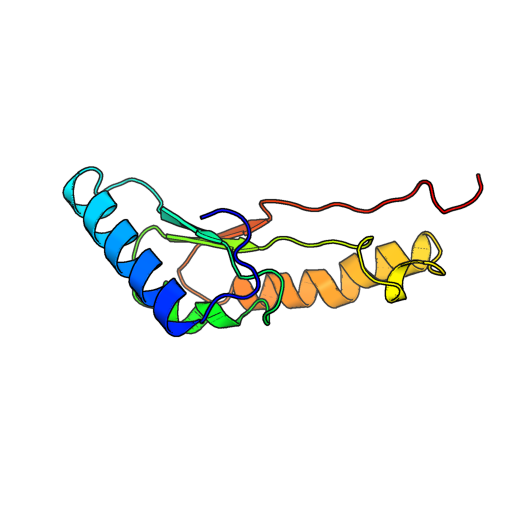A 1
ATOM 678 C C . ASN A 1 83 ? 15.856 -5.088 -6.257 1.00 89.62 83 ASN A C 1
ATOM 680 O O . ASN A 1 83 ? 16.168 -4.569 -5.188 1.00 89.62 83 ASN A O 1
ATOM 684 N N . GLU A 1 84 ? 14.909 -4.570 -7.043 1.00 89.31 84 GLU A N 1
ATOM 685 C CA . GLU A 1 84 ? 14.214 -3.313 -6.736 1.00 89.31 84 GLU A CA 1
ATOM 686 C C . GLU A 1 84 ? 12.866 -3.588 -6.072 1.00 89.31 84 GLU A C 1
ATOM 688 O O . GLU A 1 84 ? 12.656 -3.203 -4.923 1.00 89.31 84 GLU A O 1
ATOM 693 N N . ARG A 1 85 ? 11.971 -4.337 -6.730 1.00 89.81 85 ARG A N 1
ATOM 694 C CA . ARG A 1 85 ? 10.608 -4.556 -6.205 1.00 89.81 85 ARG A CA 1
ATOM 695 C C . ARG A 1 85 ? 10.593 -5.350 -4.907 1.00 89.81 85 ARG A C 1
ATOM 697 O O . ARG A 1 85 ? 9.782 -5.065 -4.030 1.00 89.81 85 ARG A O 1
ATOM 704 N N . ALA A 1 86 ? 11.504 -6.308 -4.748 1.00 87.94 86 ALA A N 1
ATOM 705 C CA . ALA A 1 86 ? 11.666 -7.012 -3.480 1.00 87.94 86 ALA A CA 1
ATOM 706 C C . ALA A 1 86 ? 12.093 -6.063 -2.344 1.00 87.94 86 ALA A C 1
ATOM 708 O O . ALA A 1 86 ? 11.579 -6.172 -1.230 1.00 87.94 86 ALA A O 1
ATOM 709 N N . SER A 1 87 ? 12.988 -5.110 -2.626 1.00 87.75 87 SER A N 1
ATOM 710 C CA . SER A 1 87 ? 13.424 -4.096 -1.658 1.00 87.75 87 SER A CA 1
ATOM 711 C C . SER A 1 87 ? 12.274 -3.159 -1.282 1.00 87.75 87 SER A C 1
ATOM 713 O O . SER A 1 87 ? 11.991 -2.988 -0.091 1.00 87.75 87 SER A O 1
ATOM 715 N N . ASP A 1 88 ? 11.545 -2.638 -2.275 1.00 88.19 88 ASP A N 1
ATOM 716 C CA . ASP A 1 88 ? 10.348 -1.816 -2.065 1.00 88.19 88 ASP A CA 1
ATOM 717 C C . ASP A 1 88 ? 9.328 -2.553 -1.179 1.00 88.19 88 ASP A C 1
ATOM 719 O O . ASP A 1 88 ? 8.893 -2.030 -0.148 1.00 88.19 88 ASP A O 1
ATOM 723 N N . LEU A 1 89 ? 9.017 -3.812 -1.521 1.00 89.38 89 LEU A N 1
ATOM 724 C CA . LEU A 1 89 ? 8.055 -4.643 -0.797 1.00 89.38 89 LEU A CA 1
ATOM 725 C C . LEU A 1 89 ? 8.501 -4.965 0.640 1.00 89.38 89 LEU A C 1
ATOM 727 O O . LEU A 1 89 ? 7.687 -4.953 1.570 1.00 89.38 89 LEU A O 1
ATOM 731 N N . SER A 1 90 ? 9.794 -5.229 0.847 1.00 88.19 90 SER A N 1
ATOM 732 C CA . SER A 1 90 ? 10.349 -5.433 2.190 1.00 88.19 90 SER A CA 1
ATOM 733 C C . SER A 1 90 ? 10.196 -4.180 3.054 1.00 88.19 90 SER A C 1
ATOM 735 O O . SER A 1 90 ? 9.843 -4.271 4.228 1.00 88.19 90 SER A O 1
ATOM 737 N N . GLY A 1 91 ? 10.380 -3.001 2.453 1.00 87.19 91 GLY A N 1
ATOM 738 C CA . GLY A 1 91 ? 10.257 -1.729 3.144 1.00 87.19 91 GLY A CA 1
ATOM 739 C C . GLY A 1 91 ? 8.825 -1.440 3.576 1.00 87.19 91 GLY A C 1
ATOM 740 O O . GLY A 1 91 ? 8.618 -0.997 4.704 1.00 87.19 91 GLY A O 1
ATOM 741 N N . VAL A 1 92 ? 7.832 -1.730 2.732 1.00 88.94 92 VAL A N 1
ATOM 742 C CA . VAL A 1 92 ? 6.421 -1.511 3.101 1.00 88.94 92 VAL A CA 1
ATOM 743 C C . VAL A 1 92 ? 5.904 -2.506 4.142 1.00 88.94 92 VAL A C 1
ATOM 745 O O . VAL A 1 92 ? 5.007 -2.190 4.917 1.00 88.94 92 VAL A O 1
ATOM 748 N N . SER A 1 93 ? 6.540 -3.672 4.245 1.00 87.06 93 SER A N 1
ATOM 749 C CA . SER A 1 93 ? 6.204 -4.716 5.223 1.00 87.06 93 SER A CA 1
ATOM 750 C C . SER A 1 93 ? 6.858 -4.508 6.596 1.00 87.06 93 SER A C 1
ATOM 752 O O . SER A 1 93 ? 6.899 -5.426 7.409 1.00 87.06 93 SER A O 1
ATOM 754 N N . SER A 1 94 ? 7.380 -3.307 6.867 1.00 83.31 94 SER A N 1
ATOM 755 C CA . SER A 1 94 ? 8.093 -2.967 8.109 1.00 83.31 94 SER A CA 1
ATOM 756 C C . SER A 1 94 ? 7.196 -2.443 9.241 1.00 83.31 94 SER A C 1
ATOM 758 O O . SER A 1 94 ? 7.701 -2.022 10.281 1.00 83.31 94 SER A O 1
ATOM 760 N N . THR A 1 95 ? 5.872 -2.445 9.057 1.00 83.75 95 THR A N 1
ATOM 761 C CA . THR A 1 95 ? 4.899 -1.935 10.041 1.00 83.75 95 THR A CA 1
ATOM 762 C C . THR A 1 95 ? 3.972 -3.046 10.540 1.00 83.75 95 THR A C 1
ATOM 764 O O . THR A 1 95 ? 4.010 -4.167 10.043 1.00 83.75 95 THR A O 1
ATOM 767 N N . ASN A 1 96 ? 3.105 -2.737 11.510 1.00 83.00 96 ASN A N 1
ATOM 768 C CA . ASN A 1 96 ? 2.065 -3.669 11.966 1.00 83.00 96 ASN A CA 1
ATOM 769 C C . ASN A 1 96 ? 0.892 -3.812 10.974 1.00 83.00 96 ASN A C 1
ATOM 771 O O . ASN A 1 96 ? 0.025 -4.668 11.170 1.00 83.00 96 ASN A O 1
ATOM 775 N N . ALA A 1 97 ? 0.823 -2.968 9.939 1.00 90.81 97 ALA A N 1
ATOM 776 C CA . ALA A 1 97 ? -0.130 -3.150 8.854 1.00 90.81 97 ALA A CA 1
ATOM 777 C C . ALA A 1 97 ? 0.302 -4.330 7.973 1.00 90.81 97 ALA A C 1
ATOM 779 O O . ALA A 1 97 ? 1.492 -4.576 7.780 1.00 90.81 97 ALA A O 1
ATOM 780 N N . LEU A 1 98 ? -0.670 -5.053 7.416 1.00 94.69 98 LEU A N 1
ATOM 781 C CA . LEU A 1 98 ? -0.363 -6.067 6.409 1.00 94.69 98 LEU A CA 1
ATOM 782 C C . LEU A 1 98 ? 0.007 -5.378 5.092 1.00 94.69 98 LEU A C 1
ATOM 784 O O . LEU A 1 98 ? -0.561 -4.339 4.765 1.00 94.69 98 LEU A O 1
ATOM 788 N N . SER A 1 99 ? 0.898 -5.983 4.315 1.00 93.56 99 SER A N 1
ATOM 789 C CA . SER A 1 99 ? 1.190 -5.550 2.946 1.00 93.56 99 SER A CA 1
ATOM 790 C C . SER A 1 99 ? 0.462 -6.439 1.948 1.00 93.56 99 SER A C 1
ATOM 792 O O . SER A 1 99 ? 0.367 -7.653 2.141 1.00 93.56 99 SER A O 1
ATOM 794 N N . PHE A 1 100 ? -0.007 -5.849 0.857 1.00 94.44 100 PHE A N 1
ATOM 795 C CA . PHE A 1 100 ? -0.614 -6.562 -0.258 1.00 94.44 100 PHE A CA 1
ATOM 796 C C . PHE A 1 100 ? -0.110 -5.991 -1.582 1.00 94.44 100 PHE A C 1
ATOM 798 O O . PHE A 1 100 ? 0.066 -4.784 -1.712 1.00 94.44 100 PHE A O 1
ATOM 805 N N . VAL A 1 101 ? 0.146 -6.865 -2.555 1.00 93.88 101 VAL A N 1
ATOM 806 C CA . VAL A 1 101 ? 0.435 -6.458 -3.933 1.00 93.88 101 VAL A CA 1
ATOM 807 C C . VAL A 1 101 ? -0.845 -6.658 -4.736 1.00 93.88 101 VAL A C 1
ATOM 809 O O . VAL A 1 101 ? -1.100 -7.767 -5.205 1.00 93.88 101 VAL A O 1
ATOM 812 N N . GLY A 1 102 ? -1.673 -5.617 -4.845 1.00 91.19 102 GLY A N 1
ATOM 813 C CA . GLY A 1 102 ? -2.973 -5.691 -5.514 1.00 91.19 102 GLY A CA 1
ATOM 814 C C . GLY A 1 102 ? -2.890 -5.755 -7.029 1.00 91.19 102 GLY A C 1
ATOM 815 O O . GLY A 1 102 ? -3.767 -6.341 -7.668 1.00 91.19 102 GLY A O 1
ATOM 816 N N . LYS A 1 103 ? -1.801 -5.236 -7.607 1.00 88.69 103 LYS A N 1
ATOM 817 C CA . LYS A 1 103 ? -1.535 -5.343 -9.038 1.00 88.69 103 LYS A CA 1
ATOM 818 C C . LYS A 1 103 ? -0.049 -5.458 -9.345 1.00 88.69 103 LYS A C 1
ATOM 820 O O . LYS A 1 103 ? 0.790 -4.753 -8.784 1.00 88.69 103 LYS A O 1
ATOM 825 N N . ASN A 1 104 ? 0.259 -6.363 -10.264 1.00 84.06 104 ASN A N 1
ATOM 826 C CA . ASN A 1 104 ? 1.582 -6.534 -10.837 1.00 84.06 104 ASN A CA 1
ATOM 827 C C . ASN A 1 104 ? 1.424 -6.874 -12.320 1.00 84.06 104 ASN A C 1
ATOM 829 O O . ASN A 1 104 ? 0.816 -7.895 -12.643 1.00 84.06 104 ASN A O 1
ATOM 833 N N . GLU A 1 105 ? 1.943 -6.026 -13.207 1.00 82.69 105 GLU A N 1
ATOM 834 C CA . GLU A 1 105 ? 1.995 -6.322 -14.641 1.00 82.69 105 GLU A CA 1
ATOM 835 C C . GLU A 1 105 ? 3.424 -6.185 -15.170 1.00 82.69 105 GLU A C 1
ATOM 837 O O . GLU A 1 105 ? 4.112 -5.174 -14.977 1.00 82.69 105 GLU A O 1
ATOM 842 N N . ILE A 1 106 ? 3.840 -7.224 -15.889 1.00 76.88 106 ILE A N 1
ATOM 843 C CA . ILE A 1 106 ? 5.113 -7.317 -16.594 1.00 76.88 106 ILE A CA 1
ATOM 844 C C . ILE A 1 106 ? 4.773 -7.728 -18.021 1.00 76.88 106 ILE A C 1
ATOM 846 O O . ILE A 1 106 ? 4.187 -8.790 -18.238 1.00 76.88 106 ILE A O 1
ATOM 850 N N . LEU A 1 107 ? 5.125 -6.891 -18.995 1.00 64.69 107 LEU A N 1
ATOM 851 C CA . LEU A 1 107 ? 4.903 -7.211 -20.398 1.00 64.69 107 LEU A CA 1
ATOM 852 C C . LEU A 1 107 ? 6.124 -7.965 -20.938 1.00 64.69 107 LEU A C 1
ATOM 854 O O . LEU A 1 107 ? 7.186 -7.380 -21.130 1.00 64.69 107 LEU A O 1
ATOM 858 N N . VAL A 1 108 ? 5.971 -9.267 -21.182 1.00 60.88 108 VAL A N 1
ATOM 859 C CA . VAL A 1 108 ? 7.046 -10.114 -21.731 1.00 60.88 108 VAL A CA 1
ATOM 860 C C . VAL A 1 108 ? 7.023 -10.132 -23.272 1.00 60.88 108 VAL A C 1
ATOM 862 O O . VAL A 1 108 ? 8.002 -10.496 -23.905 1.00 60.88 108 VAL A O 1
ATOM 865 N N . GLU A 1 109 ? 5.942 -9.672 -23.911 1.00 53.25 109 GLU A N 1
ATOM 866 C CA . GLU A 1 109 ? 5.750 -9.769 -25.372 1.00 53.25 109 GLU A CA 1
ATOM 867 C C . GLU A 1 109 ? 6.436 -8.675 -26.209 1.00 53.25 109 GLU A C 1
ATOM 869 O O . GLU A 1 109 ? 6.554 -8.828 -27.421 1.00 53.25 109 GLU A O 1
ATOM 874 N N . LYS A 1 110 ? 6.997 -7.613 -25.610 1.00 50.22 110 LYS A N 1
ATOM 875 C CA . LYS A 1 110 ? 7.868 -6.666 -26.350 1.00 50.22 110 LYS A CA 1
ATOM 876 C C . LYS A 1 110 ? 9.227 -7.281 -26.752 1.00 50.22 110 LYS A C 1
ATOM 878 O O . LYS A 1 110 ? 10.079 -6.585 -27.295 1.00 50.22 110 LYS A O 1
ATOM 883 N N . LEU A 1 111 ? 9.441 -8.573 -26.491 1.00 48.44 111 LEU A N 1
ATOM 884 C CA . LEU A 1 111 ? 10.745 -9.240 -26.546 1.00 48.44 111 LEU A CA 1
ATOM 885 C C . LEU A 1 111 ? 11.059 -9.979 -27.850 1.00 48.44 111 LEU A C 1
ATOM 887 O O . LEU A 1 111 ? 12.074 -10.666 -27.896 1.00 48.44 111 LEU A O 1
ATOM 891 N N . GLY A 1 112 ? 10.262 -9.811 -28.910 1.00 50.12 112 GLY A N 1
ATOM 892 C CA . GLY A 1 112 ? 10.644 -10.276 -30.250 1.00 50.12 112 GLY A CA 1
ATOM 893 C C . GLY A 1 112 ? 11.021 -11.762 -30.323 1.00 50.12 112 GLY A C 1
ATOM 894 O O . GLY A 1 112 ? 11.987 -12.107 -31.003 1.00 50.12 112 GLY A O 1
ATOM 895 N N . VAL A 1 113 ? 10.278 -12.612 -29.607 1.00 48.03 113 VAL A N 1
ATOM 896 C CA . VAL A 1 113 ? 10.169 -14.049 -29.911 1.00 48.03 113 VAL A CA 1
ATOM 897 C C . VAL A 1 113 ? 9.024 -14.268 -30.882 1.00 48.03 113 VAL A C 1
ATOM 899 O O . VAL A 1 113 ? 7.973 -13.619 -30.684 1.00 48.03 113 VAL A O 1
#

Secondary structure (DSSP, 8-state):
--S--S--HHHHHHHHHHHHHHHHHH-TTS-EEEEPPTTS-TTTTHHHHTTSSSEEEEEEEESSSSGGGTT--HHHHHHHIIIIIHHHHHHHTTSSSEEEEEEEE---GGG--

InterPro domains:
  IPR001547 Glycoside hydrolase, family 5 [PF00150] (1-78)
  IPR010431 Fascin [PTHR10551] (1-104)
  IPR017853 Glycoside hydrolase superfamily [SSF51445] (1-83)

Organism: Pisum sativum (NCBI:txid3888)